Protein AF-E3JBV4-F1 (afdb_monomer_lite)

Organism: Pseudofrankia inefficax (strain DSM 45817 / CECT 9037 / DDB 130130 / EuI1c) (NCBI:txid298654)

Secondary structure (DSSP, 8-state):
----HHHHHHHSHHHHHHHTT-HHHHHHHHHHHHHHHHHHHHHHTT---SSS-HHHHHHHHHHHHHHHHHHHH-GGGHHHHHHHHHHHHHHHHHHHHHTTSS-BTTTB---TTHHHHHHHHHHHHHHHHHHHHHHT-------

Radius of gyration: 18.51 Å; chains: 1; bounding box: 47×45×51 Å

Sequence (143 aa):
MTDHGHHEVLSTPAGRRGALRSPAVWFCLLVVAVFGVRAVATLGAGASWTAPGTGWRSVWQLAMVALAAGGLLFPRRRVFCVVAIGLTYAAAAVLEASVSGTILVGAIPVDMRDRVIHPLVAALAAACLAARILRSTPGLPAS

pLDDT: mean 72.69, std 15.05, range [44.16, 92.19]

Structure (mmCIF, N/CA/C/O backbone):
data_AF-E3JBV4-F1
#
_entry.id   AF-E3JBV4-F1
#
loop_
_atom_site.group_PDB
_atom_site.id
_atom_site.type_symbol
_atom_site.label_atom_id
_atom_site.label_alt_id
_atom_site.label_comp_id
_atom_site.label_asym_id
_atom_site.label_entity_id
_atom_site.label_seq_id
_atom_site.pdbx_PDB_ins_code
_atom_site.Cartn_x
_atom_site.Cartn_y
_atom_site.Cartn_z
_atom_site.occupancy
_atom_site.B_iso_or_equiv
_atom_site.auth_seq_id
_atom_site.auth_comp_id
_atom_site.auth_asym_id
_atom_site.auth_atom_id
_atom_site.pdbx_PDB_model_num
ATOM 1 N N . MET A 1 1 ? -18.948 -22.990 26.562 1.00 49.53 1 MET A N 1
ATOM 2 C CA . MET A 1 1 ? -17.725 -22.910 25.738 1.00 49.53 1 MET A CA 1
ATOM 3 C C . MET A 1 1 ? -18.098 -23.262 24.306 1.00 49.53 1 MET A C 1
ATOM 5 O O . MET A 1 1 ? -17.956 -24.407 23.921 1.00 49.53 1 MET A O 1
ATOM 9 N N . THR A 1 2 ? -18.626 -22.295 23.554 1.00 46.66 2 THR A N 1
ATOM 10 C CA . THR A 1 2 ? -18.749 -22.346 22.088 1.00 46.66 2 THR A CA 1
ATOM 11 C C . THR A 1 2 ? -18.818 -20.909 21.572 1.00 46.66 2 THR A C 1
ATOM 13 O O . THR A 1 2 ? -19.754 -20.159 21.838 1.00 46.66 2 THR A O 1
ATOM 16 N N . ASP A 1 3 ? -17.744 -20.518 20.895 1.00 50.97 3 ASP A N 1
ATOM 17 C CA . ASP A 1 3 ? -17.543 -19.254 20.193 1.00 50.97 3 ASP A CA 1
ATOM 18 C C . ASP A 1 3 ? -18.348 -19.281 18.878 1.00 50.97 3 ASP A C 1
ATOM 20 O O . ASP A 1 3 ? -17.839 -19.657 17.824 1.00 50.97 3 ASP A O 1
ATOM 24 N N . HIS A 1 4 ? -19.652 -18.989 18.949 1.00 49.91 4 HIS A N 1
ATOM 25 C CA . HIS A 1 4 ? -20.541 -18.961 17.773 1.00 49.91 4 HIS A CA 1
ATOM 26 C C . HIS A 1 4 ? -20.992 -17.551 17.356 1.00 49.91 4 HIS A C 1
ATOM 28 O O . HIS A 1 4 ? -21.594 -17.390 16.300 1.00 49.91 4 HIS A O 1
ATOM 34 N N . GLY A 1 5 ? -20.633 -16.505 18.108 1.00 50.16 5 GLY A N 1
ATOM 35 C CA . GLY A 1 5 ? -21.106 -15.138 17.841 1.00 50.16 5 GLY A CA 1
ATOM 36 C C . GLY A 1 5 ? -20.310 -14.346 16.794 1.00 50.16 5 GLY A C 1
ATOM 37 O O . GLY A 1 5 ? -20.821 -13.378 16.233 1.00 50.16 5 GLY A O 1
ATOM 38 N N . HIS A 1 6 ? -19.061 -14.717 16.492 1.00 50.88 6 HIS A N 1
ATOM 39 C CA . HIS A 1 6 ? -18.203 -13.887 15.632 1.00 50.88 6 HIS A CA 1
ATOM 40 C C . HIS A 1 6 ? -18.417 -14.081 14.121 1.00 50.88 6 HIS A C 1
ATOM 42 O O . HIS A 1 6 ? -18.124 -13.165 13.348 1.00 50.88 6 HIS A O 1
ATOM 48 N N . HIS A 1 7 ? -18.952 -15.224 13.686 1.00 47.81 7 HIS A N 1
ATOM 49 C CA . HIS A 1 7 ? -19.194 -15.496 12.262 1.00 47.81 7 HIS A CA 1
ATOM 50 C C . HIS A 1 7 ? -20.530 -14.923 11.756 1.00 47.81 7 HIS A C 1
ATOM 52 O O . HIS A 1 7 ? -20.651 -14.553 10.584 1.00 47.81 7 HIS A O 1
ATOM 58 N N . GLU A 1 8 ? -21.519 -14.767 12.636 1.00 45.66 8 GLU A N 1
ATOM 59 C CA . GLU A 1 8 ? -22.865 -14.324 12.259 1.00 45.66 8 GLU A CA 1
ATOM 60 C C . GLU A 1 8 ? -22.930 -12.809 11.978 1.00 45.66 8 GLU A C 1
ATOM 62 O O . GLU A 1 8 ? -23.565 -12.358 11.020 1.00 45.66 8 GLU A O 1
ATOM 67 N N . VAL A 1 9 ? -22.151 -12.016 12.722 1.00 51.16 9 VAL A N 1
ATOM 68 C CA . VAL A 1 9 ? -22.077 -10.550 12.562 1.00 51.16 9 VAL A CA 1
ATOM 69 C C . VAL A 1 9 ? -21.408 -10.133 11.241 1.00 51.16 9 VAL A C 1
ATOM 71 O O . VAL A 1 9 ? -21.720 -9.078 10.694 1.00 51.16 9 VAL A O 1
ATOM 74 N N . LEU A 1 10 ? -20.522 -10.958 10.671 1.00 51.97 10 LEU A N 1
ATOM 75 C CA . LEU A 1 10 ? -19.920 -10.707 9.349 1.00 51.97 10 LEU A CA 1
ATOM 76 C C . LEU A 1 10 ? -20.867 -11.045 8.183 1.00 51.97 10 LEU A C 1
ATOM 78 O O . LEU A 1 10 ? -20.687 -10.537 7.073 1.00 51.97 10 LEU A O 1
ATOM 82 N N . SER A 1 11 ? -21.886 -11.870 8.434 1.00 53.56 11 SER A N 1
ATOM 83 C CA . SER A 1 11 ? -22.795 -12.390 7.406 1.00 53.56 11 SER A CA 1
ATOM 84 C C . SER A 1 11 ? -23.983 -11.460 7.143 1.00 53.56 11 SER A C 1
ATOM 86 O O . SER A 1 11 ? -24.507 -11.422 6.024 1.00 53.56 11 SER A O 1
ATOM 88 N N . THR A 1 12 ? -24.354 -10.637 8.128 1.00 53.53 12 THR A N 1
ATOM 89 C CA . THR A 1 12 ? -25.454 -9.674 8.026 1.00 53.53 12 THR A CA 1
ATOM 90 C C . THR A 1 12 ? -25.106 -8.497 7.093 1.00 53.53 12 THR A C 1
ATOM 92 O O . THR A 1 12 ? -23.986 -7.972 7.125 1.00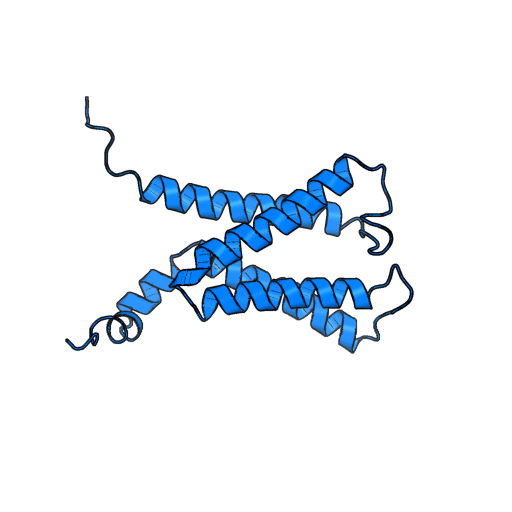 53.53 12 THR A O 1
ATOM 95 N N . PRO A 1 13 ? -26.063 -7.990 6.287 1.00 56.97 13 PRO A N 1
ATOM 96 C CA . PRO A 1 13 ? -25.851 -6.835 5.403 1.00 56.97 13 PRO A CA 1
ATOM 97 C C . PRO A 1 13 ? -25.376 -5.569 6.137 1.00 56.97 13 PRO A C 1
ATOM 99 O O . PRO A 1 13 ? -24.756 -4.694 5.532 1.00 56.97 13 PRO A O 1
ATOM 102 N N . ALA A 1 14 ? -25.681 -5.448 7.432 1.00 57.31 14 ALA A N 1
ATOM 103 C CA . ALA A 1 14 ? -25.222 -4.361 8.293 1.00 57.31 14 ALA A CA 1
ATOM 104 C C . ALA A 1 14 ? -23.727 -4.490 8.650 1.00 57.31 14 ALA A C 1
ATOM 106 O O . ALA A 1 14 ? -22.991 -3.507 8.547 1.00 57.31 14 ALA A O 1
ATOM 107 N N . GLY A 1 15 ? -23.250 -5.700 8.965 1.00 58.19 15 GLY A N 1
ATOM 108 C CA . GLY A 1 15 ? -21.835 -5.971 9.240 1.00 58.19 15 GLY A CA 1
ATOM 109 C C . GLY A 1 15 ? -20.939 -5.771 8.017 1.00 58.19 15 GLY A C 1
ATOM 110 O O . GLY A 1 15 ? -19.888 -5.131 8.112 1.00 58.19 15 GLY A O 1
ATOM 111 N N . ARG A 1 16 ? -21.401 -6.195 6.830 1.00 60.34 16 ARG A N 1
ATOM 112 C CA . ARG A 1 16 ? -20.718 -5.913 5.550 1.00 60.34 16 ARG A CA 1
ATOM 113 C C . ARG A 1 16 ? -20.631 -4.412 5.249 1.00 60.34 16 ARG A C 1
ATOM 115 O O . ARG A 1 16 ? -19.567 -3.931 4.861 1.00 60.34 16 ARG A O 1
ATOM 122 N N . ARG A 1 17 ? -21.706 -3.652 5.492 1.00 60.41 17 ARG A N 1
ATOM 123 C CA . ARG A 1 17 ? -21.715 -2.184 5.332 1.00 60.41 17 ARG A CA 1
ATOM 124 C C . ARG A 1 17 ? -20.790 -1.471 6.324 1.00 60.41 17 ARG A C 1
ATOM 126 O O . ARG A 1 17 ? -20.141 -0.499 5.946 1.00 60.41 17 ARG A O 1
ATOM 133 N N . GLY A 1 18 ? -20.677 -1.965 7.557 1.00 60.38 18 GLY A N 1
ATOM 134 C CA . GLY A 1 18 ? -19.722 -1.456 8.547 1.00 60.38 18 GLY A CA 1
ATOM 135 C C . GLY A 1 18 ? -18.262 -1.725 8.162 1.00 60.38 18 GLY A C 1
ATOM 136 O O . GLY A 1 18 ? -17.422 -0.830 8.255 1.00 60.38 18 GLY A O 1
ATOM 137 N N . ALA A 1 19 ? -17.961 -2.922 7.648 1.00 60.47 19 ALA A N 1
ATOM 138 C CA . ALA A 1 19 ? -16.619 -3.278 7.185 1.00 60.47 19 ALA A CA 1
ATOM 139 C C . ALA A 1 19 ? -16.172 -2.441 5.971 1.00 60.47 19 ALA A C 1
ATOM 141 O O . ALA A 1 19 ? -15.038 -1.963 5.950 1.00 60.47 19 ALA A O 1
ATOM 142 N N . LEU A 1 20 ? -17.072 -2.194 5.012 1.00 65.12 20 LEU A N 1
ATOM 143 C CA . LEU A 1 20 ? -16.821 -1.344 3.837 1.00 65.12 20 LEU A CA 1
ATOM 144 C C . LEU A 1 20 ? -16.653 0.145 4.173 1.00 65.12 20 LEU A C 1
ATOM 146 O O . LEU A 1 20 ? -16.194 0.910 3.337 1.00 65.12 20 LEU A O 1
ATOM 150 N N . ARG A 1 21 ? -16.987 0.586 5.389 1.00 73.12 21 ARG A N 1
ATOM 151 C CA . ARG A 1 21 ? -16.694 1.953 5.857 1.00 73.12 21 ARG A CA 1
ATOM 152 C C . ARG A 1 21 ? -15.317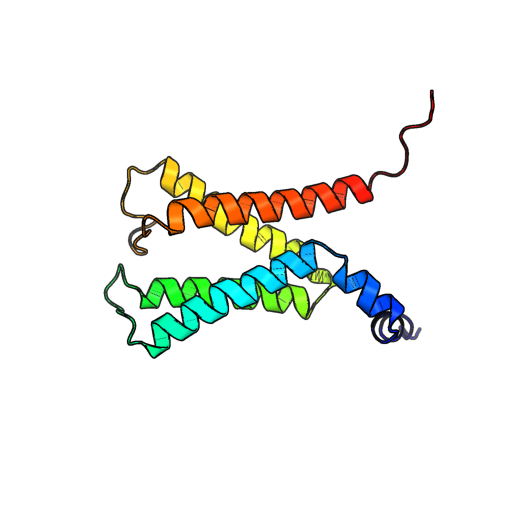 2.077 6.510 1.00 73.12 21 ARG A C 1
ATOM 154 O O . ARG A 1 21 ? -14.895 3.181 6.847 1.00 73.12 21 ARG A O 1
ATOM 161 N N . SER A 1 22 ? -14.604 0.967 6.706 1.00 78.75 22 SER A N 1
ATOM 162 C CA . SER A 1 22 ? -13.283 0.983 7.326 1.00 78.75 22 SER A CA 1
ATOM 163 C C . SER A 1 22 ? -12.227 1.493 6.335 1.00 78.75 22 SER A C 1
ATOM 165 O O . SER A 1 22 ? -12.003 0.845 5.311 1.00 78.75 22 SER A O 1
ATOM 167 N N . PRO A 1 23 ? -11.506 2.590 6.628 1.00 82.19 23 PRO A N 1
ATOM 168 C CA . PRO A 1 23 ? -10.464 3.091 5.728 1.00 82.19 23 PRO A CA 1
ATOM 169 C C . PRO A 1 23 ? -9.320 2.088 5.535 1.00 82.19 23 PRO A C 1
ATOM 171 O O . PRO A 1 23 ? -8.745 2.022 4.459 1.00 82.19 23 PRO A O 1
ATOM 174 N N . ALA A 1 24 ? -9.054 1.223 6.521 1.00 83.44 24 ALA A N 1
ATOM 175 C CA . ALA A 1 24 ? -8.087 0.135 6.378 1.00 83.44 24 ALA A CA 1
ATOM 176 C C . ALA A 1 24 ? -8.515 -0.913 5.331 1.00 83.44 24 ALA A C 1
ATOM 178 O O . ALA A 1 24 ? -7.662 -1.508 4.682 1.00 83.44 24 ALA A O 1
ATOM 179 N N . VAL A 1 25 ? -9.823 -1.143 5.150 1.00 86.12 25 VAL A N 1
ATOM 180 C CA . VAL A 1 25 ? -10.331 -2.026 4.083 1.00 86.12 25 VAL A CA 1
ATOM 181 C C . VAL A 1 25 ? -10.118 -1.378 2.726 1.00 86.12 25 VAL A C 1
ATOM 183 O O . VAL A 1 25 ? -9.590 -2.029 1.832 1.00 86.12 25 VAL A O 1
ATOM 186 N N . TRP A 1 26 ? -10.457 -0.094 2.591 1.00 87.50 26 TRP A N 1
ATOM 187 C CA . TRP A 1 26 ? -10.211 0.655 1.359 1.00 87.50 26 TRP A CA 1
ATOM 188 C C . TRP A 1 26 ? -8.734 0.717 0.997 1.00 87.50 26 TRP A C 1
ATOM 190 O O . TRP A 1 26 ? -8.394 0.494 -0.158 1.00 87.50 26 TRP A O 1
ATOM 200 N N . PHE A 1 27 ? -7.854 0.930 1.976 1.00 86.25 27 PHE A N 1
ATOM 201 C CA . PHE A 1 27 ? -6.412 0.868 1.765 1.00 86.25 27 PHE A CA 1
ATOM 202 C C . PHE A 1 27 ? -5.987 -0.487 1.189 1.00 86.25 27 PHE A C 1
ATOM 204 O O . PHE A 1 27 ? -5.348 -0.535 0.142 1.00 86.25 27 PHE A O 1
ATOM 211 N N . CYS A 1 28 ? -6.387 -1.595 1.824 1.00 87.56 28 CYS A N 1
ATOM 212 C CA . CYS A 1 28 ? -6.060 -2.929 1.328 1.00 87.56 28 CYS A CA 1
ATOM 213 C C . CYS A 1 28 ? -6.631 -3.183 -0.078 1.00 87.56 28 CYS A C 1
ATOM 215 O O . CYS A 1 28 ? -5.925 -3.723 -0.924 1.00 87.56 28 CYS A O 1
ATOM 217 N N . LEU A 1 29 ? -7.875 -2.773 -0.350 1.00 90.88 29 LEU A N 1
ATOM 218 C CA . LEU A 1 29 ? -8.492 -2.905 -1.674 1.00 90.88 29 LEU A CA 1
ATOM 219 C C . LEU A 1 29 ? -7.735 -2.108 -2.742 1.00 90.88 29 LEU A C 1
ATOM 221 O O . LEU A 1 29 ? -7.484 -2.632 -3.823 1.00 90.88 29 LEU A O 1
ATOM 225 N N . LEU A 1 30 ? -7.337 -0.871 -2.435 1.00 89.75 30 LEU A N 1
ATOM 226 C CA . LEU A 1 30 ? -6.561 -0.026 -3.344 1.00 89.75 30 LEU A CA 1
ATOM 227 C C . LEU A 1 30 ? -5.188 -0.631 -3.638 1.00 89.75 30 LEU A C 1
ATOM 229 O O . LEU A 1 30 ? -4.795 -0.683 -4.801 1.00 89.75 30 LEU A O 1
ATOM 233 N N . VAL A 1 31 ? -4.484 -1.135 -2.617 1.00 89.06 31 VAL A N 1
ATOM 234 C CA . VAL A 1 31 ? -3.194 -1.819 -2.806 1.00 89.06 31 VAL A CA 1
ATOM 235 C C . VAL A 1 31 ? -3.366 -3.046 -3.700 1.00 89.06 31 VAL A C 1
ATOM 237 O O . VAL A 1 31 ? -2.642 -3.179 -4.684 1.00 89.06 31 VAL A O 1
ATOM 240 N N . VAL A 1 32 ? -4.351 -3.907 -3.413 1.00 92.06 32 VAL A N 1
ATOM 241 C CA . VAL A 1 32 ? -4.630 -5.100 -4.231 1.00 92.06 32 VAL A CA 1
ATOM 242 C C . VAL A 1 32 ? -4.938 -4.716 -5.678 1.00 92.06 32 VAL A C 1
ATOM 244 O O . VAL A 1 32 ? -4.352 -5.289 -6.592 1.00 92.06 32 VAL A O 1
ATOM 247 N N . ALA A 1 33 ? -5.814 -3.736 -5.899 1.00 90.94 33 ALA A N 1
ATOM 248 C CA . ALA A 1 33 ? -6.228 -3.338 -7.239 1.00 90.94 33 ALA A CA 1
ATOM 249 C C . ALA A 1 33 ? -5.077 -2.707 -8.035 1.00 90.94 33 ALA A C 1
ATOM 251 O O . ALA A 1 33 ? -4.752 -3.161 -9.130 1.00 90.94 33 ALA A O 1
ATOM 252 N N . VAL A 1 34 ? -4.432 -1.675 -7.486 1.00 88.12 34 VAL A N 1
ATOM 253 C CA . VAL A 1 34 ? -3.431 -0.890 -8.221 1.00 88.12 34 VAL A CA 1
ATOM 254 C C . VAL A 1 34 ? -2.161 -1.701 -8.458 1.00 88.12 34 VAL A C 1
ATOM 256 O O . VAL A 1 34 ? -1.646 -1.722 -9.578 1.00 88.12 34 VAL A O 1
ATOM 259 N N . PHE A 1 35 ? -1.644 -2.375 -7.428 1.00 88.56 35 PHE A N 1
ATOM 260 C CA . PHE A 1 35 ? -0.407 -3.144 -7.570 1.00 88.56 35 PHE A CA 1
ATOM 261 C C . PHE A 1 35 ? -0.646 -4.479 -8.256 1.00 88.56 35 PHE A C 1
ATOM 263 O O . PHE A 1 35 ? 0.198 -4.893 -9.043 1.00 88.56 35 PHE A O 1
ATOM 270 N N . GLY A 1 36 ? -1.800 -5.113 -8.036 1.00 87.75 36 GLY A N 1
ATOM 271 C CA . GLY A 1 36 ? -2.162 -6.349 -8.722 1.00 87.75 36 GLY A CA 1
ATOM 272 C C . GLY A 1 36 ? -2.243 -6.148 -10.231 1.00 87.75 36 GLY A C 1
ATOM 273 O O . GLY A 1 36 ? -1.547 -6.837 -10.973 1.00 87.75 36 GLY A O 1
ATOM 274 N N . VAL A 1 37 ? -3.011 -5.151 -10.689 1.00 91.81 37 VAL A N 1
ATOM 275 C CA . VAL A 1 37 ? -3.133 -4.848 -12.126 1.00 91.81 37 VAL A CA 1
ATOM 276 C C . VAL A 1 37 ? -1.772 -4.502 -12.731 1.00 91.81 37 VAL A C 1
ATOM 278 O O . VAL A 1 37 ? -1.416 -5.042 -13.777 1.00 91.81 37 VAL A O 1
ATOM 281 N N . ARG A 1 38 ? -0.977 -3.647 -12.071 1.00 86.00 38 ARG A N 1
ATOM 282 C CA . ARG A 1 38 ? 0.343 -3.236 -12.580 1.00 86.00 38 ARG A CA 1
ATOM 283 C C . ARG A 1 38 ? 1.317 -4.413 -12.673 1.00 86.00 38 ARG A C 1
ATOM 285 O O . ARG A 1 38 ? 1.990 -4.551 -13.695 1.00 86.00 38 ARG A O 1
ATOM 292 N N . ALA A 1 39 ? 1.384 -5.252 -11.642 1.00 87.69 39 ALA A N 1
ATOM 293 C CA . ALA A 1 39 ? 2.292 -6.390 -11.613 1.00 87.69 39 ALA A CA 1
ATOM 294 C C . ALA A 1 39 ? 1.909 -7.439 -12.661 1.00 87.69 39 ALA A C 1
ATOM 296 O O . ALA A 1 39 ? 2.763 -7.875 -13.430 1.00 87.69 39 ALA A O 1
ATOM 297 N N . VAL A 1 40 ? 0.623 -7.793 -12.747 1.00 90.25 40 VAL A N 1
ATOM 298 C CA . VAL A 1 40 ? 0.131 -8.772 -13.728 1.00 90.25 40 VAL A CA 1
ATOM 299 C C . VAL A 1 40 ? 0.335 -8.267 -15.155 1.00 90.25 40 VAL A C 1
ATOM 301 O O . VAL A 1 40 ? 0.830 -9.020 -15.988 1.00 90.25 40 VAL A O 1
ATOM 304 N N . ALA A 1 41 ? 0.038 -6.993 -15.435 1.00 86.56 41 ALA A N 1
ATOM 305 C CA . ALA A 1 41 ? 0.269 -6.409 -16.757 1.00 86.56 41 ALA A CA 1
ATOM 306 C C . ALA A 1 41 ? 1.757 -6.422 -17.141 1.00 86.56 41 ALA A C 1
ATOM 308 O O . ALA A 1 41 ? 2.098 -6.766 -18.267 1.00 86.56 41 ALA A O 1
ATOM 309 N N . THR A 1 42 ? 2.648 -6.100 -16.199 1.00 86.44 42 THR A N 1
ATOM 310 C CA . THR A 1 42 ? 4.099 -6.092 -16.447 1.00 86.44 42 THR A CA 1
ATOM 311 C C . THR A 1 42 ? 4.631 -7.498 -16.721 1.00 86.44 42 THR A C 1
ATOM 313 O O . THR A 1 42 ? 5.415 -7.688 -17.646 1.00 86.44 42 THR A O 1
ATOM 316 N N . LEU A 1 43 ? 4.185 -8.493 -15.952 1.00 87.81 43 LEU A N 1
ATOM 317 C CA . LEU A 1 43 ? 4.567 -9.890 -16.163 1.00 87.81 43 LEU A CA 1
ATOM 318 C C . LEU A 1 43 ? 4.009 -10.431 -17.487 1.00 87.81 43 LEU A C 1
ATOM 320 O O . LEU A 1 43 ? 4.745 -11.065 -18.239 1.00 87.81 43 LEU A O 1
ATOM 324 N N . GLY A 1 44 ? 2.745 -10.132 -17.797 1.00 89.12 44 GLY A N 1
ATOM 325 C CA . GLY A 1 44 ? 2.086 -10.558 -19.033 1.00 89.12 44 GLY A CA 1
ATOM 326 C C . GLY A 1 44 ? 2.648 -9.905 -20.299 1.00 89.12 44 GLY A C 1
ATOM 327 O O . GLY A 1 44 ? 2.625 -10.524 -21.356 1.00 89.12 44 GLY A O 1
ATOM 328 N N . ALA A 1 45 ? 3.193 -8.689 -20.197 1.00 90.62 45 ALA A N 1
ATOM 329 C CA . ALA A 1 45 ? 3.813 -7.972 -21.313 1.00 90.62 45 ALA A CA 1
ATOM 330 C C . ALA A 1 45 ? 5.283 -8.366 -21.579 1.00 90.62 45 ALA A C 1
ATOM 332 O O . ALA A 1 45 ? 5.900 -7.806 -22.481 1.00 90.62 45 ALA A O 1
ATOM 333 N N . GLY A 1 46 ? 5.848 -9.312 -20.817 1.00 85.94 46 GLY A N 1
ATOM 334 C CA . GLY A 1 46 ? 7.241 -9.749 -20.963 1.00 85.94 46 GLY A CA 1
ATOM 335 C C . GLY A 1 46 ? 8.209 -8.945 -20.094 1.00 85.94 46 GLY A C 1
ATOM 336 O O . GLY A 1 46 ? 8.960 -8.100 -20.578 1.00 85.94 46 GLY A O 1
ATOM 337 N N . ALA A 1 47 ? 8.198 -9.214 -18.788 1.00 86.50 47 ALA A N 1
ATOM 338 C CA . ALA A 1 47 ? 9.047 -8.519 -17.824 1.00 86.50 47 ALA A CA 1
ATOM 339 C C . ALA A 1 47 ? 10.553 -8.802 -18.009 1.00 86.50 47 ALA A C 1
ATOM 341 O O . ALA A 1 47 ? 10.955 -9.922 -18.329 1.00 86.50 47 ALA A O 1
ATOM 342 N N . SER A 1 48 ? 11.397 -7.800 -17.730 1.00 84.50 48 SER A N 1
ATOM 343 C CA . SER A 1 48 ? 12.856 -7.947 -17.713 1.00 84.50 48 SER A CA 1
ATOM 344 C C . SER A 1 48 ? 13.352 -8.408 -16.340 1.00 84.50 48 SER A C 1
ATOM 346 O O . SER A 1 48 ? 12.950 -7.877 -15.302 1.00 84.50 48 SER A O 1
ATOM 348 N N . TRP A 1 49 ? 14.253 -9.392 -16.329 1.00 83.88 49 TRP A N 1
ATOM 349 C CA . TRP A 1 49 ? 14.788 -10.005 -15.101 1.00 83.88 49 TRP A CA 1
ATOM 350 C C . TRP A 1 49 ? 16.229 -9.603 -14.782 1.00 83.88 49 TRP A C 1
ATOM 352 O O . TRP A 1 49 ? 16.755 -9.949 -13.726 1.00 83.88 49 TRP A O 1
ATOM 362 N N . THR A 1 50 ? 16.867 -8.847 -15.674 1.00 81.12 50 THR A N 1
ATOM 363 C CA . THR A 1 50 ? 18.166 -8.221 -15.420 1.00 81.12 50 THR A CA 1
ATOM 364 C C . THR A 1 50 ? 18.030 -7.277 -14.237 1.00 81.12 50 THR A C 1
ATOM 366 O O . THR A 1 50 ? 17.218 -6.363 -14.304 1.00 81.12 50 THR A O 1
ATOM 369 N N . ALA A 1 51 ? 18.784 -7.476 -13.157 1.00 68.31 51 ALA A N 1
ATOM 370 C CA . ALA A 1 51 ? 18.777 -6.535 -12.045 1.00 68.31 51 ALA A CA 1
ATOM 371 C C . ALA A 1 51 ? 19.562 -5.272 -12.449 1.00 68.31 51 ALA A C 1
ATOM 373 O O . ALA A 1 51 ? 20.731 -5.400 -12.814 1.00 68.31 51 ALA A O 1
ATOM 374 N N . PRO A 1 52 ? 18.965 -4.070 -12.394 1.00 64.25 52 PRO A N 1
ATOM 375 C CA . PRO A 1 52 ? 17.614 -3.751 -11.923 1.00 64.25 52 PRO A CA 1
ATOM 376 C C . PRO A 1 52 ? 16.544 -3.873 -13.050 1.00 64.25 52 PRO A C 1
ATOM 378 O O . PRO A 1 52 ? 16.704 -3.293 -14.122 1.00 64.25 52 PRO A O 1
ATOM 381 N N . GLY A 1 53 ? 15.448 -4.626 -12.823 1.00 73.81 53 GLY A N 1
ATOM 382 C CA . GLY A 1 53 ? 14.511 -5.060 -13.887 1.00 73.81 53 GLY A CA 1
ATOM 383 C C . GLY A 1 53 ? 13.026 -5.011 -13.512 1.00 73.81 53 GLY A C 1
ATOM 384 O O . GLY A 1 53 ? 12.662 -5.026 -12.331 1.00 73.81 53 GLY A O 1
ATOM 385 N N . THR A 1 54 ? 12.142 -4.949 -14.516 1.00 81.62 54 THR A N 1
ATOM 386 C CA . THR A 1 54 ? 10.687 -4.780 -14.311 1.00 81.62 54 THR A CA 1
ATOM 387 C C . THR A 1 54 ? 10.022 -6.009 -13.679 1.00 81.62 54 THR A C 1
ATOM 389 O O . THR A 1 54 ? 9.004 -5.879 -12.990 1.00 81.62 54 THR A O 1
ATOM 392 N N . GLY A 1 55 ? 10.629 -7.189 -13.830 1.00 82.69 55 GLY A N 1
ATOM 393 C CA . GLY A 1 55 ? 10.209 -8.435 -13.189 1.00 82.69 55 GLY A CA 1
ATOM 394 C C . GLY A 1 55 ? 10.362 -8.378 -11.672 1.00 82.69 55 GLY A C 1
ATOM 395 O O . GLY A 1 55 ? 9.391 -8.606 -10.951 1.00 82.69 55 GLY A O 1
ATOM 396 N N . TRP A 1 56 ? 11.527 -7.953 -11.168 1.00 81.25 56 TRP A N 1
ATOM 397 C CA . TRP A 1 56 ? 11.752 -7.815 -9.721 1.00 81.25 56 TRP A CA 1
ATOM 398 C C . TRP A 1 56 ? 10.841 -6.787 -9.066 1.00 81.25 56 TRP A C 1
ATOM 400 O O . TRP A 1 56 ? 10.339 -7.012 -7.963 1.00 81.25 56 TRP A O 1
ATOM 410 N N . ARG A 1 57 ? 10.535 -5.703 -9.778 1.00 80.38 57 ARG A N 1
ATOM 411 C CA . ARG A 1 57 ? 9.543 -4.726 -9.323 1.00 80.38 57 ARG A CA 1
ATOM 412 C C . ARG A 1 57 ? 8.143 -5.337 -9.206 1.00 80.38 57 ARG A C 1
ATOM 414 O O . ARG A 1 57 ? 7.433 -5.075 -8.237 1.00 80.38 57 ARG A O 1
ATOM 421 N N . SER A 1 58 ? 7.755 -6.166 -10.172 1.00 83.94 58 SER A N 1
ATOM 422 C CA . SER A 1 58 ? 6.449 -6.837 -10.179 1.00 83.94 58 SER A CA 1
ATOM 423 C C . SER A 1 58 ? 6.326 -7.852 -9.043 1.00 83.94 58 SER A C 1
ATOM 425 O O . SER A 1 58 ? 5.281 -7.925 -8.402 1.00 83.94 58 SER A O 1
ATOM 427 N N . VAL A 1 59 ? 7.403 -8.576 -8.723 1.00 85.81 59 VAL A N 1
ATOM 428 C CA . VAL A 1 59 ? 7.443 -9.493 -7.569 1.00 85.81 59 VAL A CA 1
ATOM 429 C C . VAL A 1 59 ? 7.208 -8.740 -6.258 1.00 85.81 59 VAL A C 1
ATOM 431 O O . VAL A 1 59 ? 6.369 -9.150 -5.456 1.00 85.81 59 VAL A O 1
ATOM 434 N N . TRP A 1 60 ? 7.876 -7.601 -6.059 1.00 84.31 60 TRP A N 1
ATOM 435 C CA . TRP A 1 60 ? 7.648 -6.762 -4.879 1.00 84.31 60 TRP A CA 1
ATOM 436 C C . TRP A 1 60 ? 6.214 -6.238 -4.790 1.00 84.31 60 TRP A C 1
ATOM 438 O O . TRP A 1 60 ? 5.609 -6.269 -3.718 1.00 84.31 60 TRP A O 1
ATOM 448 N N . GLN A 1 61 ? 5.631 -5.820 -5.914 1.00 86.62 61 GLN A N 1
ATOM 449 C CA . GLN A 1 61 ? 4.224 -5.418 -5.969 1.00 86.62 61 GLN A CA 1
ATOM 450 C C . GLN A 1 61 ? 3.288 -6.568 -5.577 1.00 86.62 61 GLN A C 1
ATOM 452 O O . GLN A 1 61 ? 2.382 -6.360 -4.771 1.00 86.62 61 GLN A O 1
ATOM 457 N N . LEU A 1 62 ? 3.536 -7.789 -6.062 1.00 88.88 62 LEU A N 1
ATOM 458 C CA . LEU A 1 62 ? 2.754 -8.969 -5.680 1.00 88.88 62 LEU A CA 1
ATOM 459 C C . LEU A 1 62 ? 2.911 -9.329 -4.198 1.00 88.88 62 LEU A C 1
ATOM 461 O O . LEU A 1 62 ? 1.929 -9.717 -3.567 1.00 88.88 62 LEU A O 1
ATOM 465 N N . ALA A 1 63 ? 4.095 -9.147 -3.609 1.00 88.69 63 ALA A N 1
ATOM 466 C CA . ALA A 1 63 ? 4.290 -9.343 -2.171 1.00 88.69 63 ALA A CA 1
ATOM 467 C C 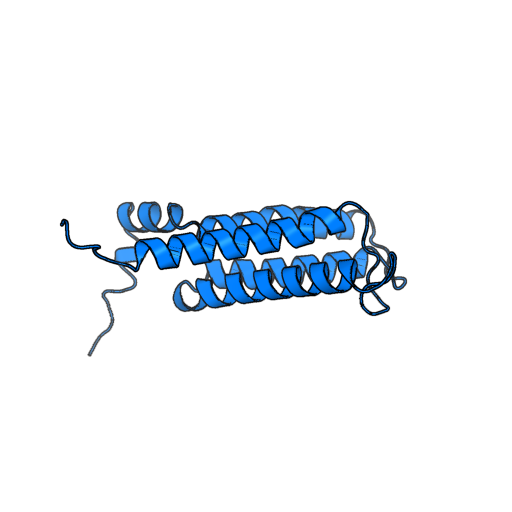. ALA A 1 63 ? 3.411 -8.383 -1.342 1.00 88.69 63 ALA A C 1
ATOM 469 O O . ALA A 1 63 ? 2.770 -8.791 -0.371 1.00 88.69 63 ALA A O 1
ATOM 470 N N . MET A 1 64 ? 3.304 -7.121 -1.765 1.00 90.88 64 MET A N 1
ATOM 471 C CA . MET A 1 64 ? 2.427 -6.133 -1.123 1.00 90.88 64 MET A CA 1
ATOM 472 C C . MET A 1 64 ? 0.945 -6.457 -1.321 1.00 90.88 64 MET A C 1
ATOM 474 O O . MET A 1 64 ? 0.153 -6.322 -0.386 1.00 90.88 64 MET A O 1
ATOM 478 N N . VAL A 1 65 ? 0.571 -6.945 -2.508 1.00 91.88 65 VAL A N 1
ATOM 479 C CA . VAL A 1 65 ? -0.780 -7.459 -2.786 1.00 91.88 65 VAL A CA 1
ATOM 480 C C . VAL A 1 65 ? -1.108 -8.629 -1.860 1.00 91.88 65 VAL A C 1
ATOM 482 O O . VAL A 1 65 ? -2.194 -8.650 -1.288 1.00 91.88 65 VAL A O 1
ATOM 485 N N . ALA A 1 66 ? -0.177 -9.562 -1.649 1.00 92.19 66 ALA A N 1
ATOM 486 C CA . ALA A 1 66 ? -0.375 -10.697 -0.753 1.00 92.19 66 ALA A CA 1
ATOM 487 C C . ALA A 1 66 ? -0.587 -10.249 0.704 1.00 92.19 66 ALA A C 1
ATOM 489 O O . ALA A 1 66 ? -1.509 -10.727 1.369 1.00 92.19 66 ALA A O 1
ATOM 490 N N . LEU A 1 67 ? 0.197 -9.279 1.191 1.00 90.69 67 LEU A N 1
ATOM 491 C CA . LEU A 1 67 ? -0.001 -8.689 2.522 1.00 90.69 67 LEU A CA 1
ATOM 492 C C . LEU A 1 67 ? -1.364 -7.996 2.645 1.00 90.69 67 LEU A C 1
ATOM 494 O O . LEU A 1 67 ? -2.070 -8.186 3.639 1.00 90.69 67 LEU A O 1
ATOM 498 N N . ALA A 1 68 ? -1.759 -7.221 1.634 1.00 88.81 68 ALA A N 1
ATOM 499 C CA . ALA A 1 68 ? -3.041 -6.528 1.618 1.00 88.81 68 ALA A CA 1
ATOM 500 C C . ALA A 1 68 ? -4.224 -7.509 1.560 1.00 88.81 68 ALA A C 1
ATOM 502 O O . ALA A 1 68 ? -5.176 -7.361 2.329 1.00 88.81 68 ALA A O 1
ATOM 503 N N . ALA A 1 69 ? -4.136 -8.549 0.728 1.00 91.69 69 ALA A N 1
ATOM 504 C CA . ALA A 1 69 ? -5.110 -9.634 0.663 1.00 91.69 69 ALA A CA 1
ATOM 505 C C . ALA A 1 69 ? -5.208 -10.376 2.005 1.00 91.69 69 ALA A C 1
ATOM 507 O O . ALA A 1 69 ? -6.313 -10.620 2.488 1.00 91.69 69 ALA A O 1
ATOM 508 N N . GLY A 1 70 ? -4.080 -10.632 2.675 1.00 89.31 70 GLY A N 1
ATOM 509 C CA . GLY A 1 70 ? -4.060 -11.161 4.040 1.00 89.31 70 GLY A CA 1
ATOM 510 C C . GLY A 1 70 ? -4.828 -10.275 5.029 1.00 89.31 70 GLY A C 1
ATOM 511 O O . GLY A 1 70 ? -5.608 -10.781 5.834 1.00 89.31 70 GLY A O 1
ATOM 512 N N . GLY A 1 71 ? -4.696 -8.949 4.932 1.00 86.12 71 GLY A N 1
ATOM 513 C CA . GLY A 1 71 ? -5.466 -7.999 5.747 1.00 86.12 71 GLY A CA 1
ATOM 514 C C . GLY A 1 71 ? -6.973 -7.969 5.439 1.00 86.12 71 GLY A C 1
ATOM 515 O O . GLY A 1 71 ? -7.783 -7.645 6.319 1.00 86.12 71 GLY A O 1
ATOM 516 N N . LEU A 1 72 ? -7.369 -8.325 4.213 1.00 88.31 72 LEU A N 1
ATOM 517 C CA . LEU A 1 72 ? -8.775 -8.491 3.825 1.00 88.31 72 LEU A CA 1
ATOM 518 C C . LEU A 1 72 ? -9.347 -9.811 4.353 1.00 88.31 72 LEU A C 1
ATOM 520 O O . LEU A 1 72 ? -10.416 -9.793 4.963 1.00 88.31 72 LEU A O 1
ATOM 524 N N . LEU A 1 73 ? -8.611 -10.913 4.179 1.00 90.88 73 LEU A N 1
ATOM 525 C CA . LEU A 1 73 ? -9.007 -12.265 4.587 1.00 90.88 73 LEU A CA 1
ATOM 526 C C . LEU A 1 73 ? -8.998 -12.457 6.110 1.00 90.88 73 LEU A C 1
ATOM 528 O O . LEU A 1 73 ? -9.839 -13.175 6.646 1.00 90.88 73 LEU A O 1
ATOM 532 N N . PHE A 1 74 ? -8.083 -11.792 6.822 1.00 88.00 74 PHE A N 1
ATOM 533 C CA . PHE A 1 74 ? -7.898 -11.944 8.267 1.00 88.00 74 PHE A CA 1
ATOM 534 C C . PHE A 1 74 ? -8.075 -10.600 9.002 1.00 88.00 74 PHE A C 1
ATOM 536 O O . PHE A 1 74 ? -7.089 -9.923 9.313 1.00 88.00 74 PHE A O 1
ATOM 543 N N . PRO A 1 75 ? -9.315 -10.209 9.373 1.00 80.56 75 PRO A N 1
ATOM 544 C CA . PRO A 1 75 ? -9.605 -8.907 9.986 1.00 80.56 75 PRO A CA 1
ATOM 545 C C . PRO A 1 75 ? -8.797 -8.615 11.257 1.00 80.56 75 PRO A C 1
ATOM 547 O O . PRO A 1 75 ? -8.407 -7.470 11.486 1.00 80.56 75 PRO A O 1
ATOM 550 N N . ARG A 1 76 ? -8.492 -9.653 12.054 1.00 82.31 76 ARG A N 1
ATOM 551 C CA . ARG A 1 76 ? -7.672 -9.552 13.277 1.00 82.31 76 ARG A CA 1
ATOM 552 C C . ARG A 1 76 ? -6.246 -9.057 12.998 1.00 82.31 76 ARG A C 1
ATOM 554 O O . ARG A 1 76 ? -5.656 -8.410 13.853 1.00 82.31 76 ARG A O 1
ATOM 561 N N . ARG A 1 77 ? -5.705 -9.323 11.804 1.00 85.75 77 ARG A N 1
ATOM 562 C CA . ARG A 1 77 ? -4.338 -8.952 11.396 1.00 85.75 77 ARG A CA 1
ATOM 563 C C . ARG A 1 77 ? -4.293 -7.722 10.486 1.00 85.75 77 ARG A C 1
ATOM 565 O O . ARG A 1 77 ? -3.213 -7.261 10.140 1.00 85.75 77 ARG A O 1
ATOM 572 N N . ARG A 1 78 ? -5.445 -7.145 10.127 1.00 86.31 78 ARG A N 1
ATOM 573 C CA . ARG A 1 78 ? -5.535 -6.060 9.137 1.00 86.31 78 ARG A CA 1
ATOM 574 C C . ARG A 1 78 ? -4.665 -4.854 9.472 1.00 86.31 78 ARG A C 1
ATOM 576 O O . ARG A 1 78 ? -3.991 -4.333 8.595 1.00 86.31 78 ARG A O 1
ATOM 583 N N . VAL A 1 79 ? -4.667 -4.418 10.731 1.00 82.69 79 VAL A N 1
ATOM 584 C CA . VAL A 1 79 ? -3.852 -3.269 11.158 1.00 82.69 79 VAL A CA 1
ATOM 585 C C . VAL A 1 79 ? -2.368 -3.569 10.988 1.00 82.69 79 VAL A C 1
ATOM 587 O O . VAL A 1 79 ? -1.649 -2.735 10.455 1.00 82.69 79 VAL A O 1
ATOM 590 N N . PHE A 1 80 ? -1.932 -4.772 11.365 1.00 88.88 80 PHE A N 1
ATOM 591 C CA . PHE A 1 80 ? -0.554 -5.204 11.166 1.00 88.88 80 PHE A CA 1
ATOM 592 C C . PHE A 1 80 ? -0.169 -5.178 9.681 1.00 88.88 80 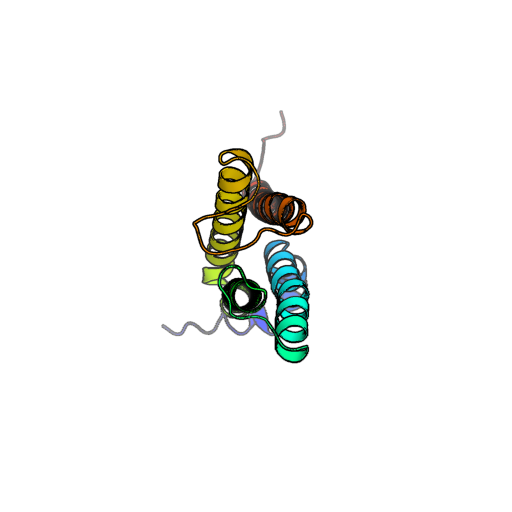PHE A C 1
ATOM 594 O O . PHE A 1 80 ? 0.869 -4.625 9.341 1.00 88.88 80 PHE A O 1
ATOM 601 N N . CYS A 1 81 ? -1.028 -5.678 8.786 1.00 87.44 81 CYS A N 1
ATOM 602 C CA . CYS A 1 81 ? -0.785 -5.627 7.341 1.00 87.44 81 CYS A CA 1
ATOM 603 C C . CYS A 1 81 ? -0.660 -4.185 6.817 1.00 87.44 81 CYS A C 1
ATOM 605 O O . CYS A 1 81 ? 0.259 -3.893 6.058 1.00 87.44 81 CYS A O 1
ATOM 607 N N . VAL A 1 82 ? -1.548 -3.275 7.238 1.00 85.19 82 VAL A N 1
ATOM 608 C CA . VAL A 1 82 ? -1.493 -1.853 6.843 1.00 85.19 82 VAL A CA 1
ATOM 609 C C . VAL A 1 82 ? -0.210 -1.191 7.347 1.00 85.19 82 VAL A C 1
ATOM 611 O O . VAL A 1 82 ? 0.441 -0.477 6.590 1.00 85.19 82 VAL A O 1
ATOM 614 N N . VAL A 1 83 ? 0.175 -1.450 8.600 1.00 84.06 83 VAL A N 1
ATOM 615 C CA . VAL A 1 83 ? 1.410 -0.915 9.192 1.00 84.06 83 VAL A CA 1
ATOM 616 C C . VAL A 1 83 ? 2.639 -1.466 8.477 1.00 84.06 83 VAL A C 1
ATOM 618 O O . VAL A 1 83 ? 3.516 -0.687 8.128 1.00 84.06 83 VAL A O 1
ATOM 621 N N . ALA A 1 84 ? 2.692 -2.771 8.201 1.00 86.62 84 ALA A N 1
ATOM 622 C CA . ALA A 1 84 ? 3.808 -3.386 7.488 1.00 86.62 84 ALA A CA 1
ATOM 623 C C . ALA A 1 84 ? 3.994 -2.767 6.094 1.00 86.62 84 ALA A C 1
ATOM 625 O O . ALA A 1 84 ? 5.089 -2.316 5.775 1.00 86.62 84 ALA A O 1
ATOM 626 N N . ILE A 1 85 ? 2.915 -2.656 5.308 1.00 86.00 85 ILE A N 1
ATOM 627 C CA . ILE A 1 85 ? 2.955 -2.021 3.979 1.00 86.00 85 ILE A CA 1
ATOM 628 C C . ILE A 1 85 ? 3.392 -0.554 4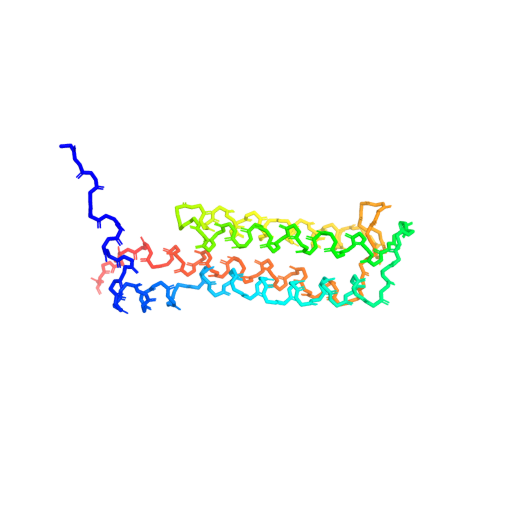.101 1.00 86.00 85 ILE A C 1
ATOM 630 O O . ILE A 1 85 ? 4.277 -0.111 3.371 1.00 86.00 85 ILE A O 1
ATOM 634 N N . GLY A 1 86 ? 2.806 0.193 5.041 1.00 80.75 86 GLY A N 1
ATOM 635 C CA . GLY A 1 86 ? 3.151 1.593 5.278 1.00 80.75 86 GLY A CA 1
ATOM 636 C C . GLY A 1 86 ? 4.624 1.786 5.639 1.00 80.75 86 GLY A C 1
ATOM 637 O O . GLY A 1 86 ? 5.276 2.653 5.067 1.00 80.75 86 GLY A O 1
ATOM 638 N N . LEU A 1 87 ? 5.166 0.950 6.528 1.00 82.06 87 LEU A N 1
ATOM 639 C CA . LEU A 1 87 ? 6.573 0.991 6.929 1.00 82.06 87 LEU A CA 1
ATOM 640 C C . LEU A 1 87 ? 7.509 0.618 5.784 1.00 82.06 87 LEU A C 1
ATOM 642 O O . LEU A 1 87 ? 8.524 1.285 5.611 1.00 82.06 87 LEU A O 1
ATOM 646 N N . THR A 1 88 ? 7.177 -0.392 4.977 1.00 83.31 88 THR A N 1
ATOM 647 C CA . THR A 1 88 ? 7.990 -0.740 3.804 1.00 83.31 88 THR A CA 1
ATOM 648 C C . THR A 1 88 ? 8.076 0.430 2.825 1.00 83.31 88 THR A C 1
ATOM 650 O O . THR A 1 88 ? 9.168 0.773 2.377 1.00 83.31 88 THR A O 1
ATOM 653 N N . TYR A 1 89 ? 6.949 1.087 2.539 1.00 77.62 89 TYR A N 1
ATOM 654 C CA . TYR A 1 89 ? 6.902 2.223 1.611 1.00 77.62 89 TYR A CA 1
ATOM 655 C C . TYR A 1 89 ? 7.527 3.493 2.207 1.00 77.62 89 TYR A C 1
ATOM 657 O O . TYR A 1 89 ? 8.167 4.254 1.484 1.00 77.62 89 TYR A O 1
ATOM 665 N N . ALA A 1 90 ? 7.417 3.703 3.522 1.00 74.75 90 ALA A N 1
ATOM 666 C CA . ALA A 1 90 ? 8.095 4.794 4.220 1.00 74.75 90 ALA A CA 1
ATOM 667 C C . ALA A 1 90 ? 9.617 4.598 4.235 1.00 74.75 90 ALA A C 1
ATOM 669 O O . ALA A 1 90 ? 10.354 5.527 3.919 1.00 74.75 90 ALA A O 1
ATOM 670 N N . ALA A 1 91 ? 10.091 3.388 4.545 1.00 76.06 91 ALA A N 1
ATOM 671 C CA . ALA A 1 91 ? 11.510 3.053 4.498 1.00 76.06 91 ALA A CA 1
ATOM 672 C C . ALA A 1 91 ? 12.067 3.226 3.081 1.00 76.06 91 ALA A C 1
ATOM 674 O O . ALA A 1 91 ? 13.133 3.817 2.919 1.00 76.06 91 ALA A O 1
ATOM 675 N N . ALA A 1 92 ? 11.321 2.791 2.060 1.00 75.06 92 ALA A N 1
ATOM 676 C CA . ALA A 1 92 ? 11.694 3.015 0.670 1.00 75.06 92 ALA A CA 1
ATOM 677 C C . ALA A 1 92 ? 11.811 4.517 0.346 1.00 75.06 92 ALA A C 1
ATOM 679 O O . ALA A 1 92 ? 12.840 4.950 -0.162 1.00 75.06 92 ALA A O 1
ATOM 680 N N . ALA A 1 93 ? 10.819 5.329 0.727 1.00 69.25 93 ALA A N 1
ATOM 681 C CA . ALA A 1 93 ? 10.847 6.777 0.510 1.00 69.25 93 ALA A CA 1
ATOM 682 C C . ALA A 1 93 ? 12.014 7.476 1.237 1.00 69.25 93 ALA A C 1
ATOM 684 O O . ALA A 1 93 ? 12.656 8.358 0.671 1.00 69.25 93 ALA A O 1
ATOM 685 N N . VAL A 1 94 ? 12.318 7.081 2.479 1.00 72.88 94 VAL A N 1
ATOM 686 C CA . VAL A 1 94 ? 13.449 7.634 3.245 1.00 72.88 94 VAL A CA 1
ATOM 687 C C . VAL A 1 94 ? 14.782 7.249 2.604 1.00 72.88 94 VAL A C 1
ATOM 689 O O . VAL A 1 94 ? 15.670 8.093 2.483 1.00 72.88 94 VAL A O 1
ATOM 692 N N . LEU A 1 95 ? 14.927 6.002 2.153 1.00 69.12 95 LEU A N 1
ATOM 693 C CA . LEU A 1 95 ? 16.118 5.554 1.429 1.00 69.12 95 LEU A CA 1
ATOM 694 C C . LEU A 1 95 ? 16.288 6.315 0.105 1.00 69.12 95 LEU A C 1
ATOM 696 O O . LEU A 1 95 ? 17.405 6.684 -0.241 1.00 69.12 95 LEU A O 1
ATOM 700 N N . GLU A 1 96 ? 15.193 6.619 -0.596 1.00 67.00 96 GLU A N 1
ATOM 701 C CA . GLU A 1 96 ? 15.220 7.390 -1.848 1.00 67.00 96 GLU A CA 1
ATOM 702 C C . GLU A 1 96 ? 15.619 8.846 -1.622 1.00 67.00 96 GLU A C 1
ATOM 704 O O . GLU A 1 96 ? 16.292 9.440 -2.462 1.00 67.00 96 GLU A O 1
ATOM 709 N N . ALA A 1 97 ? 15.190 9.422 -0.499 1.00 66.06 97 ALA A N 1
ATOM 710 C CA . ALA A 1 97 ? 15.513 10.792 -0.124 1.00 66.06 97 ALA A CA 1
ATOM 711 C C . ALA A 1 97 ? 16.946 10.941 0.419 1.00 66.06 97 ALA A C 1
ATOM 713 O O . ALA A 1 97 ? 17.542 12.006 0.274 1.00 66.06 97 ALA A O 1
ATOM 714 N N . SER A 1 98 ? 17.491 9.899 1.057 1.00 63.81 98 SER A N 1
ATOM 715 C CA . SER A 1 98 ? 18.812 9.923 1.709 1.00 63.81 98 SER A CA 1
ATOM 716 C C . SER A 1 98 ? 19.964 9.466 0.812 1.00 63.81 98 SER A C 1
ATOM 718 O O . SER A 1 98 ? 21.087 9.939 0.979 1.00 63.81 98 SER A O 1
ATOM 720 N N . VAL A 1 99 ? 19.711 8.579 -0.152 1.00 60.16 99 VAL A N 1
ATOM 721 C CA . VAL A 1 99 ? 20.708 8.128 -1.129 1.00 60.16 99 VAL A CA 1
ATOM 722 C C . VAL A 1 99 ? 20.404 8.812 -2.452 1.00 60.16 99 VAL A C 1
ATOM 724 O O . VAL A 1 99 ? 19.360 8.555 -3.043 1.00 60.16 99 VAL A O 1
ATOM 727 N N . SER A 1 100 ? 21.303 9.673 -2.937 1.00 52.41 100 SER A N 1
ATOM 728 C CA . SER A 1 100 ? 21.177 10.343 -4.237 1.00 52.41 100 SER A CA 1
ATOM 729 C C . SER A 1 100 ? 20.834 9.362 -5.371 1.00 52.41 100 SER A C 1
ATOM 731 O O . SER A 1 100 ? 21.692 8.757 -6.007 1.00 52.41 100 SER A O 1
ATOM 733 N N . GLY A 1 101 ? 19.543 9.242 -5.665 1.00 52.44 101 GLY A N 1
ATOM 734 C CA . GLY A 1 101 ? 19.028 9.458 -7.006 1.00 52.44 101 GLY A CA 1
ATOM 735 C C . GLY A 1 101 ? 18.770 8.262 -7.915 1.00 52.44 101 GLY A C 1
ATOM 736 O O . GLY A 1 101 ? 17.978 8.458 -8.834 1.00 52.44 101 GLY A O 1
ATOM 737 N N . THR A 1 102 ? 19.324 7.062 -7.707 1.00 48.53 102 THR A N 1
ATOM 738 C CA . THR A 1 102 ? 19.178 6.030 -8.769 1.00 48.53 102 THR A CA 1
ATOM 739 C C . THR A 1 102 ? 19.137 4.568 -8.342 1.00 48.53 102 THR A C 1
ATOM 741 O O . THR A 1 102 ? 18.711 3.737 -9.140 1.00 48.53 102 THR A O 1
ATOM 744 N N . ILE A 1 103 ? 19.551 4.216 -7.123 1.00 47.88 103 ILE A N 1
ATOM 745 C CA . ILE A 1 103 ? 19.646 2.809 -6.716 1.00 47.88 103 ILE A CA 1
ATOM 746 C C . ILE A 1 103 ? 19.187 2.665 -5.268 1.00 47.88 103 ILE A C 1
ATOM 748 O O . ILE A 1 103 ? 19.919 2.986 -4.335 1.00 47.88 103 ILE A O 1
ATOM 752 N N . LEU A 1 104 ? 17.975 2.140 -5.087 1.00 45.78 104 LEU A N 1
ATOM 753 C CA . LEU A 1 104 ? 17.526 1.655 -3.791 1.00 45.78 104 LEU A CA 1
ATOM 754 C C . LEU A 1 104 ? 18.031 0.225 -3.613 1.00 45.78 104 LEU A C 1
ATOM 756 O O . LEU A 1 104 ? 17.603 -0.681 -4.329 1.00 45.78 104 LEU A O 1
ATOM 760 N N . VAL A 1 105 ? 18.971 0.037 -2.682 1.00 46.94 105 VAL A N 1
ATOM 761 C CA . VAL A 1 105 ? 19.465 -1.283 -2.244 1.00 46.94 105 VAL A CA 1
ATOM 762 C C . VAL A 1 105 ? 19.877 -2.178 -3.425 1.00 46.94 105 VAL A C 1
ATOM 764 O O . VAL A 1 105 ? 19.350 -3.267 -3.612 1.00 46.94 105 VAL A O 1
ATOM 767 N N . GLY A 1 106 ? 20.779 -1.695 -4.284 1.00 44.84 106 GLY A N 1
ATOM 768 C CA . GLY A 1 106 ? 21.493 -2.493 -5.297 1.00 44.84 106 GLY A CA 1
ATOM 769 C C . GLY A 1 106 ? 20.683 -3.252 -6.367 1.00 44.84 106 GLY A C 1
ATOM 770 O O . GLY A 1 106 ? 21.309 -3.847 -7.238 1.00 44.84 106 GLY A O 1
ATOM 771 N N . ALA A 1 107 ? 19.343 -3.274 -6.340 1.00 49.75 107 ALA A N 1
ATOM 772 C CA . ALA A 1 107 ? 18.572 -4.278 -7.090 1.00 49.75 107 ALA A CA 1
ATOM 773 C C . ALA A 1 107 ? 17.229 -3.807 -7.679 1.00 49.75 107 ALA A C 1
ATOM 775 O O . ALA A 1 107 ? 16.633 -4.544 -8.468 1.00 49.75 107 ALA A O 1
ATOM 776 N N . ILE A 1 108 ? 16.732 -2.609 -7.345 1.00 44.16 108 ILE A N 1
ATOM 777 C CA . ILE A 1 108 ? 15.416 -2.142 -7.814 1.00 44.16 108 ILE A CA 1
ATOM 778 C C . ILE A 1 108 ? 15.566 -0.768 -8.477 1.00 44.16 108 ILE A C 1
ATOM 780 O O . ILE A 1 108 ? 15.963 0.184 -7.802 1.00 44.16 108 ILE A O 1
ATOM 784 N N . PRO A 1 109 ? 15.244 -0.623 -9.778 1.00 47.81 109 PRO A N 1
ATOM 785 C CA . PRO A 1 109 ? 15.243 0.683 -10.410 1.00 47.81 109 PRO A CA 1
ATOM 786 C C . PRO A 1 109 ? 13.980 1.394 -9.937 1.00 47.81 109 PRO A C 1
ATOM 788 O O . PRO A 1 109 ? 12.868 0.883 -10.106 1.00 47.81 109 PRO A O 1
ATOM 791 N N . VAL A 1 110 ? 14.139 2.556 -9.324 1.00 51.47 110 VAL A N 1
ATOM 792 C CA . VAL A 1 110 ? 13.017 3.415 -8.947 1.00 51.47 110 VAL A CA 1
ATOM 793 C C . VAL A 1 110 ? 12.693 4.265 -10.173 1.00 51.47 110 VAL A C 1
ATOM 795 O O . VAL A 1 110 ? 13.452 5.172 -10.511 1.00 51.47 110 VAL A O 1
ATOM 798 N N . ASP A 1 111 ? 11.597 3.964 -10.878 1.00 56.38 111 ASP A N 1
ATOM 799 C CA . ASP A 1 111 ? 11.113 4.873 -11.927 1.00 56.38 111 ASP A CA 1
ATOM 800 C C . ASP A 1 111 ? 10.667 6.185 -11.252 1.00 56.38 111 ASP A C 1
ATOM 802 O O . ASP A 1 111 ? 10.199 6.162 -10.115 1.00 56.38 111 ASP A O 1
ATOM 806 N N . MET A 1 112 ? 10.723 7.341 -11.926 1.00 50.19 112 MET A N 1
ATOM 807 C CA . MET A 1 112 ? 10.283 8.624 -11.327 1.00 50.19 112 MET A CA 1
ATOM 808 C C . MET A 1 112 ? 8.844 8.590 -10.773 1.00 50.19 112 MET A C 1
ATOM 810 O O . MET A 1 112 ? 8.493 9.371 -9.892 1.00 50.19 112 MET A O 1
ATOM 814 N N . ARG A 1 113 ? 8.019 7.652 -11.255 1.00 50.56 113 ARG A N 1
ATOM 815 C CA . ARG A 1 113 ? 6.680 7.354 -10.734 1.00 50.56 113 ARG A CA 1
ATOM 816 C C . ARG A 1 113 ? 6.705 6.779 -9.313 1.00 50.56 113 ARG A C 1
ATOM 818 O O . ARG A 1 113 ? 5.829 7.091 -8.509 1.00 50.56 113 ARG A O 1
ATOM 825 N N . ASP A 1 114 ? 7.683 5.942 -9.002 1.00 55.78 114 ASP A N 1
ATOM 826 C CA . ASP A 1 114 ? 7.781 5.262 -7.715 1.00 55.78 114 ASP A CA 1
ATOM 827 C C . ASP A 1 114 ? 8.182 6.258 -6.597 1.00 55.78 114 ASP A C 1
ATOM 829 O O . ASP A 1 114 ? 7.624 6.171 -5.505 1.00 55.78 114 ASP A O 1
ATOM 833 N N . ARG A 1 115 ? 8.931 7.336 -6.918 1.00 57.88 115 ARG A N 1
ATOM 834 C CA . ARG A 1 115 ? 9.193 8.480 -6.005 1.00 57.88 115 ARG A CA 1
ATOM 835 C C . ARG A 1 115 ? 7.937 9.185 -5.488 1.00 57.88 115 ARG A C 1
ATOM 837 O O . ARG A 1 115 ? 7.972 9.808 -4.433 1.00 57.88 115 ARG A O 1
ATOM 844 N N . VAL A 1 116 ? 6.832 9.131 -6.234 1.00 57.62 116 VAL A N 1
ATOM 845 C CA . VAL A 1 116 ? 5.548 9.729 -5.824 1.00 57.62 116 VAL A CA 1
ATOM 846 C C . VAL A 1 116 ? 4.672 8.696 -5.121 1.00 57.62 116 VAL A C 1
ATOM 848 O O . VAL A 1 116 ? 4.000 9.009 -4.140 1.00 57.62 116 VAL A O 1
ATOM 851 N N . ILE A 1 117 ? 4.689 7.445 -5.589 1.00 64.19 117 ILE A N 1
ATOM 852 C CA . ILE A 1 117 ? 3.866 6.372 -5.020 1.00 64.19 117 ILE A CA 1
ATOM 853 C C . ILE A 1 117 ? 4.342 5.998 -3.610 1.00 64.19 117 ILE A C 1
ATOM 855 O O . ILE A 1 117 ? 3.499 5.773 -2.742 1.00 64.19 117 ILE A O 1
ATOM 859 N N . HIS A 1 118 ? 5.652 5.967 -3.354 1.00 69.69 118 HIS A N 1
ATOM 860 C CA . HIS A 1 118 ? 6.206 5.626 -2.040 1.00 69.69 118 HIS A CA 1
ATOM 861 C C . HIS A 1 118 ? 5.708 6.518 -0.891 1.00 69.69 118 HIS A C 1
ATOM 863 O O . HIS A 1 118 ? 5.057 5.993 0.023 1.00 69.69 118 HIS A O 1
ATOM 869 N N . PRO A 1 119 ? 5.896 7.850 -0.936 1.00 67.12 119 PRO A N 1
ATOM 870 C CA . PRO A 1 119 ? 5.398 8.734 0.114 1.00 67.12 119 PRO A CA 1
ATOM 871 C C . PRO A 1 119 ? 3.868 8.756 0.179 1.00 67.12 119 PRO A C 1
ATOM 873 O O . PRO A 1 119 ? 3.307 8.862 1.266 1.00 67.12 119 PRO A O 1
ATOM 876 N N . LEU A 1 120 ? 3.175 8.603 -0.954 1.00 70.56 120 LEU A N 1
ATOM 877 C CA . LEU A 1 120 ? 1.713 8.625 -0.994 1.00 70.56 120 LEU A CA 1
ATOM 878 C C . LEU A 1 120 ? 1.102 7.400 -0.301 1.00 70.56 120 LEU A C 1
ATOM 880 O O . LEU A 1 120 ? 0.182 7.549 0.502 1.00 70.56 120 LEU A O 1
ATOM 884 N N . VAL A 1 121 ? 1.633 6.199 -0.546 1.00 71.56 121 VAL A N 1
ATOM 885 C CA . VAL A 1 121 ? 1.187 4.972 0.140 1.00 71.56 121 VAL A CA 1
ATOM 886 C C . VAL A 1 121 ? 1.498 5.042 1.634 1.00 71.56 121 VAL A C 1
ATOM 888 O O . VAL A 1 121 ? 0.639 4.691 2.447 1.00 71.56 121 VAL A O 1
ATOM 891 N N . ALA A 1 122 ? 2.677 5.550 2.009 1.00 71.56 122 ALA A N 1
ATOM 892 C CA . ALA A 1 122 ? 3.037 5.765 3.408 1.00 71.56 122 ALA A CA 1
ATOM 893 C C . ALA A 1 122 ? 2.077 6.756 4.098 1.00 71.56 122 ALA A C 1
ATOM 895 O O . ALA A 1 122 ? 1.553 6.466 5.176 1.00 71.56 122 ALA A O 1
ATOM 896 N N . ALA A 1 123 ? 1.776 7.884 3.449 1.00 74.88 123 ALA A N 1
ATOM 897 C CA . ALA A 1 123 ? 0.846 8.889 3.957 1.00 74.88 123 ALA A CA 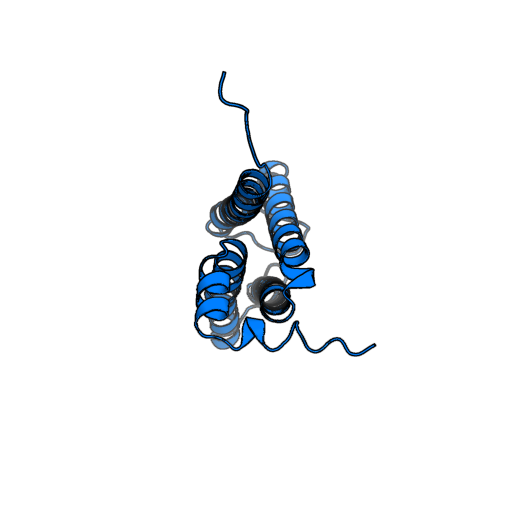1
ATOM 898 C C . ALA A 1 123 ? -0.582 8.338 4.100 1.00 74.88 123 ALA A C 1
ATOM 900 O O . ALA A 1 123 ? -1.234 8.567 5.118 1.00 74.88 123 ALA A O 1
ATOM 901 N N . LEU A 1 124 ? -1.060 7.557 3.128 1.00 75.75 124 LEU A N 1
ATOM 902 C CA . LEU A 1 124 ? -2.364 6.890 3.201 1.00 75.75 124 LEU A CA 1
ATOM 903 C C . LEU A 1 124 ? -2.434 5.876 4.348 1.00 75.75 124 LEU A C 1
ATOM 905 O O . LEU A 1 124 ? -3.444 5.830 5.057 1.00 75.75 124 LEU A O 1
ATOM 909 N N . ALA A 1 125 ? -1.376 5.092 4.569 1.00 75.00 125 ALA A N 1
ATOM 910 C CA . ALA A 1 125 ? -1.306 4.163 5.695 1.00 75.00 125 ALA A CA 1
ATOM 911 C C . ALA A 1 125 ? -1.346 4.913 7.039 1.00 75.00 125 ALA A C 1
ATOM 913 O O . ALA A 1 125 ? -2.126 4.552 7.927 1.00 75.00 125 ALA A O 1
ATOM 914 N N . ALA A 1 126 ? -0.578 6.001 7.160 1.00 75.19 126 ALA A N 1
ATOM 915 C CA . ALA A 1 126 ? -0.578 6.865 8.337 1.00 75.19 126 ALA A CA 1
ATOM 916 C C . ALA A 1 126 ? -1.955 7.505 8.579 1.00 75.19 126 ALA A C 1
ATOM 918 O O . ALA A 1 126 ? -2.464 7.451 9.697 1.00 75.19 126 ALA A O 1
ATOM 919 N N . ALA A 1 127 ? -2.611 8.022 7.537 1.00 77.12 127 ALA A N 1
ATOM 920 C CA . ALA A 1 127 ? -3.956 8.590 7.627 1.00 77.12 127 ALA A CA 1
ATOM 921 C C . ALA A 1 127 ? -4.997 7.547 8.071 1.00 77.12 127 ALA A C 1
ATOM 923 O O . ALA A 1 127 ? -5.857 7.836 8.907 1.00 77.12 127 ALA A O 1
ATOM 924 N N . CYS A 1 128 ? -4.902 6.309 7.574 1.00 79.06 128 CYS A N 1
ATOM 925 C CA . CYS A 1 128 ? -5.770 5.213 8.010 1.00 79.06 128 CYS A CA 1
ATOM 926 C C . CYS A 1 128 ? -5.590 4.897 9.499 1.00 79.06 128 CYS A C 1
ATOM 928 O O . CYS A 1 128 ? -6.581 4.662 10.204 1.00 79.06 128 CYS A O 1
ATOM 930 N N . LEU A 1 129 ? -4.342 4.896 9.976 1.00 79.06 129 LEU A N 1
ATOM 931 C CA . LEU A 1 129 ? -4.022 4.663 11.379 1.00 79.06 129 LEU A CA 1
ATOM 932 C C . LEU A 1 129 ? -4.486 5.829 12.260 1.00 79.06 129 LEU A C 1
ATOM 934 O O . LEU A 1 129 ? -5.168 5.592 13.254 1.00 79.06 129 LEU A O 1
ATOM 938 N N . ALA A 1 130 ? -4.220 7.072 11.858 1.00 78.19 130 ALA A N 1
ATOM 939 C CA . ALA A 1 130 ? -4.671 8.273 12.555 1.00 78.19 130 ALA A CA 1
ATOM 940 C C . ALA A 1 130 ? -6.201 8.307 12.672 1.00 78.19 130 ALA A C 1
ATOM 942 O O . ALA A 1 130 ? -6.734 8.465 13.766 1.00 78.19 130 ALA A O 1
ATOM 943 N N . ALA A 1 131 ? -6.928 8.036 11.584 1.00 77.06 131 ALA A N 1
ATOM 944 C CA . ALA A 1 131 ? -8.386 7.963 11.613 1.00 77.06 131 ALA A CA 1
ATOM 945 C C . ALA A 1 131 ? -8.903 6.840 12.530 1.00 77.06 131 ALA A C 1
ATOM 947 O O . ALA A 1 131 ? -10.001 6.936 13.077 1.00 77.06 131 ALA A O 1
ATOM 948 N N . ARG A 1 132 ? -8.163 5.733 12.683 1.00 78.06 132 ARG A N 1
ATOM 949 C CA . ARG A 1 132 ? -8.496 4.692 13.668 1.00 78.06 132 ARG A CA 1
ATOM 950 C C . ARG A 1 132 ? -8.280 5.208 15.090 1.00 78.06 132 ARG A C 1
ATOM 952 O O . ARG A 1 132 ? -9.207 5.088 15.878 1.00 78.06 132 ARG A O 1
ATOM 959 N N . ILE A 1 133 ? -7.117 5.789 15.380 1.00 77.25 133 ILE A N 1
ATOM 960 C CA . ILE A 1 133 ? -6.766 6.322 16.704 1.00 77.25 133 ILE A CA 1
ATOM 961 C C . ILE A 1 133 ? -7.773 7.394 17.132 1.00 77.25 133 ILE A C 1
ATOM 963 O O . ILE A 1 133 ? -8.350 7.274 18.203 1.00 77.25 133 ILE A O 1
ATOM 967 N N . LEU A 1 134 ? -8.076 8.362 16.262 1.00 77.69 134 LEU A N 1
ATOM 968 C CA . LEU A 1 134 ? -9.034 9.442 16.535 1.00 77.69 134 LEU A CA 1
ATOM 969 C C . LEU A 1 134 ? -10.452 8.931 16.830 1.00 77.69 134 LEU A C 1
ATOM 971 O O . LEU A 1 134 ? -11.164 9.520 17.632 1.00 77.69 134 LEU A O 1
ATOM 975 N N . ARG A 1 135 ? -10.869 7.816 16.214 1.00 71.38 135 ARG A N 1
ATOM 976 C CA . ARG A 1 135 ? -12.151 7.156 16.527 1.00 71.38 135 ARG A CA 1
ATOM 977 C C . ARG A 1 135 ? -12.104 6.312 17.801 1.00 71.38 135 ARG A C 1
ATOM 979 O O . ARG A 1 135 ? -13.152 5.917 18.298 1.00 71.38 135 ARG A O 1
ATOM 986 N N . SER A 1 136 ? -10.910 5.991 18.290 1.00 62.97 136 SER A N 1
ATOM 987 C CA . SER A 1 136 ? -10.675 5.231 19.517 1.00 62.97 136 SER A CA 1
ATOM 988 C C . SER A 1 136 ? -10.463 6.118 20.742 1.00 62.97 136 SER A C 1
ATOM 990 O O . SER A 1 136 ? -10.271 5.561 21.816 1.00 62.97 136 SER A O 1
ATOM 992 N N . THR A 1 137 ? -10.527 7.447 20.607 1.00 57.44 137 THR A N 1
ATOM 993 C CA . THR A 1 137 ? -10.509 8.402 21.724 1.00 57.44 137 THR A CA 1
ATOM 994 C C . THR A 1 137 ? -11.946 8.857 22.022 1.00 57.44 137 THR A C 1
ATOM 996 O O . THR A 1 137 ? -12.457 9.739 21.330 1.00 57.44 137 THR A O 1
ATOM 999 N N . PRO A 1 138 ? -12.658 8.271 23.002 1.00 56.34 138 PRO A N 1
ATOM 1000 C CA . PRO A 1 138 ? -13.947 8.784 23.438 1.00 56.34 138 PRO A CA 1
ATOM 1001 C C . PRO A 1 138 ? -13.716 9.964 24.391 1.00 56.34 138 PRO A C 1
ATOM 1003 O O . PRO A 1 138 ? -13.103 9.790 25.438 1.00 56.34 138 PRO A O 1
ATOM 1006 N N . GLY A 1 139 ? -14.248 11.137 24.040 1.00 56.22 139 GLY A N 1
ATOM 1007 C CA . GLY A 1 139 ? -14.489 12.241 24.975 1.00 56.22 139 GLY A CA 1
ATOM 1008 C C . GLY A 1 139 ? -13.284 13.127 25.303 1.00 56.22 139 GLY A C 1
ATOM 1009 O O . GLY A 1 139 ? -12.444 12.785 26.127 1.00 56.22 139 GLY A O 1
ATOM 1010 N N . LEU A 1 140 ? -13.285 14.345 24.761 1.00 52.09 140 LEU A N 1
ATOM 1011 C CA . LEU A 1 140 ? -12.945 15.498 25.594 1.00 52.09 140 LEU A CA 1
ATOM 1012 C C . LEU A 1 140 ? -14.235 15.879 26.340 1.00 52.09 140 LEU A C 1
ATOM 1014 O O . LEU A 1 140 ? -15.270 16.009 25.678 1.00 52.09 140 LEU A O 1
ATOM 1018 N N . PRO A 1 141 ? -14.225 16.002 27.679 1.00 49.75 141 PRO A N 1
ATOM 1019 C CA . PRO A 1 141 ? -15.370 16.541 28.398 1.00 49.75 141 PRO A CA 1
ATOM 1020 C C . PRO A 1 141 ? -15.628 17.968 27.909 1.00 49.75 141 PRO A C 1
ATOM 1022 O O . PRO A 1 141 ? -14.694 18.755 27.761 1.00 49.75 141 PRO A O 1
ATOM 1025 N N . ALA A 1 142 ? -16.895 18.273 27.629 1.00 52.41 142 ALA A N 1
ATOM 1026 C CA . ALA A 1 142 ? -17.338 19.638 27.402 1.00 52.41 142 ALA A CA 1
ATOM 1027 C C . ALA A 1 142 ? -17.016 20.453 28.663 1.00 52.41 142 ALA A C 1
ATOM 1029 O O . ALA A 1 142 ? -17.526 20.142 29.740 1.00 52.41 142 ALA A O 1
ATOM 1030 N N . SER A 1 143 ? -16.111 21.419 28.521 1.00 62.94 143 SER A N 1
ATOM 1031 C CA . SER A 1 143 ? -15.895 22.502 29.481 1.00 62.94 143 SER A CA 1
ATOM 1032 C C . SER A 1 143 ? -16.994 23.542 29.348 1.00 62.94 143 SER A C 1
ATOM 1034 O O . SER A 1 143 ? -17.261 23.905 28.177 1.00 62.94 143 SER A O 1
#

Foldseek 3Di:
DDPPPPVVLCVDPVSVVVCVPQLLLVLLVCLLVPLVVQLVVCVVVPWDPPFQTPNVVSVVSVVLNVLSVCCVVPVVCSLVSLVVQLVVLQVQLVQPVVDPDADDPRGHGCDPVSNVVSVVSNVSSVVSVVVVVVVVDPDDDDD